Protein AF-A0A8J9X251-F1 (afdb_monomer)

pLDDT: mean 71.13, std 15.47, range [40.25, 90.31]

Secondary structure (DSSP, 8-state):
-----SHHHHHHHHHHHHHHHHHHHHHHHHHHHHT---HHHHHHHHHHHHHS---GGGTTS------HHHHHT-TT----S-----------GGGSS-TTSSTT-

Organism: Phaeodactylum tricornutum (NCBI:txid2850)

Structure (mmCIF, N/CA/C/O backbone):
data_AF-A0A8J9X251-F1
#
_entry.id   AF-A0A8J9X251-F1
#
loop_
_atom_site.group_PDB
_atom_site.id
_atom_site.type_symbol
_atom_site.label_atom_id
_atom_site.label_alt_id
_atom_site.label_comp_id
_atom_site.label_asym_id
_atom_site.label_entity_id
_atom_site.label_seq_id
_atom_site.pdbx_PDB_ins_code
_atom_site.Cartn_x
_atom_site.Cartn_y
_atom_site.Cartn_z
_atom_site.occupancy
_atom_site.B_iso_or_equiv
_atom_site.auth_seq_id
_atom_site.auth_comp_id
_atom_site.auth_asym_id
_atom_site.auth_atom_id
_atom_site.pdbx_PDB_model_num
ATOM 1 N N . GLU A 1 1 ? -0.792 6.743 13.786 1.00 40.25 1 GLU A N 1
ATOM 2 C CA . GLU A 1 1 ? -2.152 6.288 13.420 1.00 40.25 1 GLU A CA 1
ATOM 3 C C . GLU A 1 1 ? -2.881 7.429 12.731 1.00 40.25 1 GLU A C 1
ATOM 5 O O . GLU A 1 1 ? -2.854 8.535 13.258 1.00 40.25 1 GLU A O 1
ATOM 10 N N . LEU A 1 2 ? -3.510 7.200 11.575 1.00 44.44 2 LEU A N 1
ATOM 11 C CA . LEU A 1 2 ? -4.412 8.172 10.943 1.00 44.44 2 LEU A CA 1
ATOM 12 C C . LEU A 1 2 ? -5.696 8.294 11.789 1.00 44.44 2 LEU A C 1
ATOM 14 O O . LEU A 1 2 ? -6.750 7.768 11.447 1.00 44.44 2 LEU A O 1
ATOM 18 N N . ASN A 1 3 ? -5.591 8.965 12.938 1.00 50.84 3 ASN A N 1
ATOM 19 C CA . ASN A 1 3 ? -6.712 9.416 13.769 1.00 50.84 3 ASN A CA 1
ATOM 20 C C . ASN A 1 3 ? -7.218 10.774 13.255 1.00 50.84 3 ASN A C 1
ATOM 22 O O . ASN A 1 3 ? -7.409 11.713 14.021 1.00 50.84 3 ASN A O 1
ATOM 26 N N . ALA A 1 4 ? -7.391 10.909 11.938 1.00 56.34 4 ALA A N 1
ATOM 27 C CA . ALA A 1 4 ? -7.999 12.102 11.374 1.00 56.34 4 ALA A CA 1
ATOM 28 C C . ALA A 1 4 ? -9.508 12.050 11.649 1.00 56.34 4 ALA A C 1
ATOM 30 O O . ALA A 1 4 ? -10.252 11.352 10.966 1.00 56.34 4 ALA A O 1
ATOM 31 N N . THR A 1 5 ? -9.962 12.795 12.656 1.00 63.66 5 THR A N 1
ATOM 32 C CA . THR A 1 5 ? -11.383 12.954 13.017 1.00 63.66 5 THR A CA 1
ATOM 33 C C . THR A 1 5 ? -12.188 13.660 11.917 1.00 63.66 5 THR A C 1
ATOM 35 O O . THR A 1 5 ? -13.415 13.649 11.932 1.00 63.66 5 THR A O 1
ATOM 38 N N . ASN A 1 6 ? -11.504 14.278 10.947 1.00 78.38 6 ASN A N 1
ATOM 39 C CA . ASN A 1 6 ? -12.112 15.024 9.856 1.00 78.38 6 ASN A CA 1
ATOM 40 C C . ASN A 1 6 ? -12.206 14.167 8.573 1.00 78.38 6 ASN A C 1
ATOM 42 O O . ASN A 1 6 ? -11.170 13.786 8.014 1.00 78.38 6 ASN A O 1
ATOM 46 N N . PRO A 1 7 ? -13.419 13.912 8.046 1.00 79.06 7 PRO A N 1
ATOM 47 C CA . PRO A 1 7 ? -13.617 13.080 6.859 1.00 79.06 7 PRO A CA 1
ATOM 48 C C . PRO A 1 7 ? -12.961 13.649 5.592 1.00 79.06 7 PRO A C 1
ATOM 50 O O . PRO A 1 7 ? -12.573 12.877 4.717 1.00 79.06 7 PRO A O 1
ATOM 53 N N . LYS A 1 8 ? -12.778 14.976 5.492 1.00 83.31 8 LYS A N 1
ATOM 54 C CA . LYS A 1 8 ? -12.065 15.598 4.362 1.00 83.31 8 LYS A CA 1
ATOM 55 C C . LYS A 1 8 ? -10.582 15.231 4.375 1.00 83.31 8 LYS A C 1
ATOM 57 O O . LYS A 1 8 ? -10.043 14.832 3.352 1.00 83.31 8 LYS A O 1
ATOM 62 N N . VAL A 1 9 ? -9.955 15.277 5.550 1.00 83.62 9 VAL A N 1
ATOM 63 C CA . VAL A 1 9 ? -8.536 14.924 5.724 1.00 83.62 9 VAL A CA 1
ATOM 64 C C . VAL A 1 9 ? -8.309 13.439 5.446 1.00 83.62 9 VAL A C 1
ATOM 66 O O . VAL A 1 9 ? -7.330 13.078 4.803 1.00 83.62 9 VAL A O 1
ATOM 69 N N . LYS A 1 10 ? -9.240 12.572 5.866 1.00 82.94 10 LYS A N 1
ATOM 70 C CA . LYS A 1 10 ? -9.179 11.136 5.556 1.00 82.94 10 LYS A CA 1
ATOM 71 C C . LYS A 1 10 ? -9.236 10.877 4.045 1.00 82.94 10 LYS A C 1
ATOM 73 O O . LYS A 1 10 ? -8.482 10.046 3.550 1.00 82.94 10 LYS A O 1
ATOM 78 N N . ARG A 1 11 ? -10.096 11.597 3.318 1.00 85.06 11 ARG A N 1
ATOM 79 C CA . ARG A 1 11 ? -10.203 11.489 1.856 1.00 85.06 11 ARG A CA 1
ATOM 80 C C . ARG A 1 11 ? -8.923 11.942 1.154 1.00 85.06 11 ARG A C 1
ATOM 82 O O . ARG A 1 11 ? -8.435 11.220 0.297 1.00 85.06 11 ARG A O 1
ATOM 89 N N . GLU A 1 12 ? -8.370 13.087 1.545 1.00 86.38 12 GLU A N 1
ATOM 90 C CA . GLU A 1 12 ? -7.111 13.588 0.974 1.00 86.38 12 GLU A CA 1
ATOM 91 C C . GLU A 1 12 ? -5.937 12.645 1.259 1.00 86.38 12 GLU A C 1
ATOM 93 O O . GLU A 1 12 ? -5.142 12.358 0.370 1.00 86.38 12 GLU A O 1
ATOM 98 N N . ALA A 1 13 ? -5.861 12.082 2.469 1.00 87.44 13 ALA A N 1
ATOM 99 C CA . ALA A 1 13 ? -4.830 11.105 2.811 1.00 87.44 13 ALA A CA 1
ATOM 100 C C . ALA A 1 13 ? -4.929 9.823 1.965 1.00 87.44 13 ALA A C 1
ATOM 102 O O . ALA A 1 13 ? -3.903 9.286 1.553 1.00 87.44 13 ALA A O 1
ATOM 103 N N . LEU A 1 14 ? -6.148 9.344 1.685 1.00 87.31 14 LEU A N 1
ATOM 104 C CA . LEU A 1 14 ? -6.368 8.203 0.791 1.00 87.31 14 LEU A CA 1
ATOM 105 C C . LEU A 1 14 ? -6.013 8.549 -0.662 1.00 87.31 14 LEU A C 1
ATOM 107 O O . LEU A 1 14 ? -5.327 7.767 -1.306 1.00 87.31 14 LEU A O 1
ATOM 111 N N . SER A 1 15 ? -6.397 9.733 -1.146 1.00 88.19 15 SER A N 1
ATOM 112 C CA . SER A 1 15 ? -6.027 10.222 -2.484 1.00 88.19 15 SER A CA 1
ATOM 113 C C . SER A 1 15 ? -4.506 10.281 -2.662 1.00 88.19 15 SER A C 1
ATOM 115 O O . SER A 1 15 ? -3.961 9.758 -3.632 1.00 88.19 15 SER A O 1
ATOM 117 N N . LEU A 1 16 ? -3.798 10.829 -1.669 1.00 89.44 16 LEU A N 1
ATOM 118 C CA . LEU A 1 16 ? -2.339 10.871 -1.658 1.00 89.44 16 LEU A CA 1
ATOM 119 C C . LEU A 1 16 ? -1.726 9.464 -1.646 1.00 89.44 16 LEU A C 1
ATOM 121 O O . LEU A 1 16 ? -0.774 9.208 -2.379 1.00 89.44 16 LEU A O 1
ATOM 125 N N . ALA A 1 17 ? -2.268 8.543 -0.845 1.00 88.44 17 ALA A N 1
ATOM 126 C CA . ALA A 1 17 ? -1.811 7.156 -0.831 1.00 88.44 17 ALA A CA 1
ATOM 127 C C . ALA A 1 17 ? -2.011 6.476 -2.197 1.00 88.44 17 ALA A C 1
ATOM 129 O O . ALA A 1 17 ? -1.119 5.761 -2.648 1.00 88.44 17 ALA A O 1
ATOM 130 N N . GLY A 1 18 ? -3.130 6.740 -2.876 1.00 89.19 18 GLY A N 1
ATOM 131 C CA . GLY A 1 18 ? -3.384 6.284 -4.242 1.00 89.19 18 GLY A CA 1
ATOM 132 C C . GLY A 1 18 ? -2.350 6.816 -5.237 1.00 89.19 18 GLY A C 1
ATOM 133 O O . GLY A 1 18 ? -1.750 6.040 -5.972 1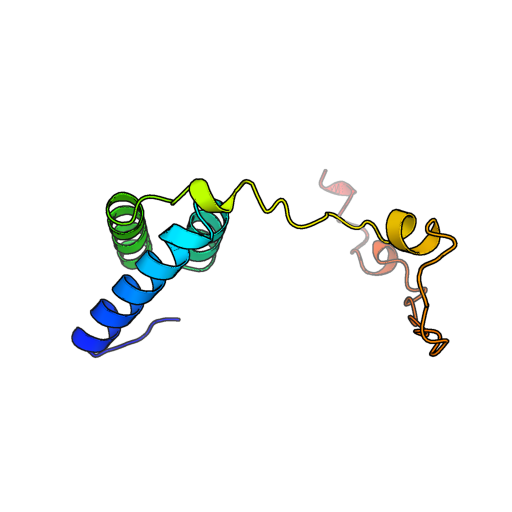.00 89.19 18 GLY A O 1
ATOM 134 N N . LEU A 1 19 ? -2.052 8.118 -5.203 1.00 89.12 19 LEU A N 1
ATOM 135 C CA . LEU A 1 19 ? -1.024 8.732 -6.057 1.00 89.12 19 LEU A CA 1
ATOM 136 C C . LEU A 1 19 ? 0.384 8.175 -5.805 1.00 89.12 19 LEU A C 1
ATOM 138 O O . LEU A 1 19 ? 1.177 8.050 -6.730 1.00 89.12 19 LEU A O 1
ATOM 142 N N . ILE A 1 20 ? 0.713 7.834 -4.560 1.00 88.12 20 ILE A N 1
ATOM 143 C CA . ILE A 1 20 ? 1.994 7.191 -4.244 1.00 88.12 20 ILE A CA 1
ATOM 144 C C . ILE A 1 20 ? 2.002 5.742 -4.753 1.00 88.12 20 ILE A C 1
ATOM 146 O O . ILE A 1 20 ? 3.017 5.275 -5.269 1.00 88.12 20 ILE A O 1
ATOM 150 N N . HIS A 1 21 ? 0.872 5.037 -4.650 1.00 89.38 21 HIS A N 1
ATOM 151 C CA . HIS A 1 21 ? 0.724 3.674 -5.153 1.00 89.38 21 HIS A CA 1
ATOM 152 C C . HIS A 1 21 ? 0.888 3.584 -6.676 1.00 89.38 21 HIS A C 1
ATOM 154 O O . HIS A 1 21 ? 1.508 2.634 -7.145 1.00 89.38 21 HIS A O 1
ATOM 160 N N . THR A 1 22 ? 0.441 4.577 -7.454 1.00 86.81 22 THR A N 1
ATOM 161 C CA . THR A 1 22 ? 0.678 4.563 -8.912 1.00 86.81 22 THR A CA 1
ATOM 162 C C . THR A 1 22 ? 2.165 4.596 -9.270 1.00 86.81 22 THR A C 1
ATOM 164 O O . THR A 1 22 ? 2.546 4.048 -10.296 1.00 86.81 22 THR A O 1
ATOM 167 N N . GLN A 1 23 ? 3.007 5.184 -8.413 1.00 85.25 23 GLN A N 1
ATOM 168 C CA . GLN A 1 23 ? 4.450 5.340 -8.637 1.00 85.25 23 GLN A CA 1
ATOM 169 C C . GLN A 1 23 ? 5.290 4.210 -8.028 1.00 85.25 23 GLN A C 1
ATOM 171 O O . GLN A 1 23 ? 6.273 3.773 -8.618 1.00 85.25 23 GLN A O 1
ATOM 176 N N . LEU A 1 24 ? 4.940 3.754 -6.822 1.00 83.88 24 LEU A N 1
ATOM 177 C CA . LEU A 1 24 ? 5.707 2.752 -6.066 1.00 83.88 24 LEU A CA 1
ATOM 178 C C . LEU A 1 24 ? 5.121 1.337 -6.155 1.00 83.88 24 LEU A C 1
ATOM 180 O O . LEU A 1 24 ? 5.772 0.363 -5.766 1.00 83.88 24 LEU A O 1
ATOM 184 N N . GLY A 1 25 ? 3.884 1.229 -6.630 1.00 86.00 25 GLY A N 1
ATOM 185 C CA . GLY A 1 25 ? 3.228 -0.026 -6.944 1.00 86.00 25 GLY A CA 1
ATOM 186 C C . GLY A 1 25 ? 2.963 -0.938 -5.747 1.00 86.00 25 GLY A C 1
ATOM 187 O O . GLY A 1 25 ? 2.824 -0.477 -4.603 1.00 86.00 25 GLY A O 1
ATOM 188 N N . PRO A 1 26 ? 2.922 -2.262 -5.995 1.00 85.88 26 PRO A N 1
ATOM 189 C CA . PRO A 1 26 ? 2.550 -3.261 -4.994 1.00 85.88 26 PRO A CA 1
ATOM 190 C C . PRO A 1 26 ? 3.417 -3.238 -3.729 1.00 85.88 26 PRO A C 1
ATOM 192 O O . PRO A 1 26 ? 2.924 -3.533 -2.640 1.00 85.88 26 PRO A O 1
ATOM 195 N N . SER A 1 27 ? 4.692 -2.846 -3.844 1.00 85.50 27 SER A N 1
ATOM 196 C CA . SER A 1 27 ? 5.620 -2.745 -2.709 1.00 85.50 27 SER A CA 1
ATOM 197 C C . SER A 1 27 ? 5.146 -1.726 -1.671 1.00 85.50 27 SER A C 1
ATOM 199 O O . SER A 1 27 ? 5.146 -2.004 -0.470 1.00 85.50 27 SER A O 1
ATOM 201 N N . PHE A 1 28 ? 4.690 -0.556 -2.128 1.00 89.25 28 PHE A N 1
ATOM 202 C CA . PHE A 1 28 ? 4.103 0.446 -1.242 1.00 89.25 28 PHE A CA 1
ATOM 203 C C . PHE A 1 28 ? 2.748 -0.007 -0.703 1.00 89.25 28 PHE A C 1
ATOM 205 O O . PHE A 1 28 ? 2.490 0.169 0.487 1.00 89.25 28 PHE A O 1
ATOM 212 N N . GLY A 1 29 ? 1.911 -0.633 -1.537 1.00 87.69 29 GLY A N 1
ATOM 213 C CA . GLY A 1 29 ? 0.619 -1.168 -1.103 1.00 87.69 29 GLY A CA 1
ATOM 214 C C . GLY A 1 29 ? 0.764 -2.142 0.072 1.00 87.69 29 GLY A C 1
ATOM 215 O O . GLY A 1 29 ? 0.128 -1.967 1.115 1.00 87.69 29 GLY A O 1
ATOM 216 N N . ALA A 1 30 ? 1.684 -3.104 -0.041 1.00 87.75 30 ALA A N 1
ATOM 217 C CA . ALA A 1 30 ? 1.993 -4.060 1.021 1.00 87.75 30 ALA A CA 1
ATOM 218 C C . ALA A 1 30 ? 2.502 -3.375 2.304 1.00 87.75 30 ALA A C 1
ATOM 220 O O . ALA A 1 30 ? 2.080 -3.725 3.413 1.00 87.75 30 ALA A O 1
ATOM 221 N N . LEU A 1 31 ? 3.361 -2.358 2.172 1.00 88.69 31 LEU A N 1
ATOM 222 C CA . LEU A 1 31 ? 3.852 -1.581 3.310 1.00 88.69 31 LEU A CA 1
ATOM 223 C C . LEU A 1 31 ? 2.712 -0.816 3.999 1.00 88.69 31 LEU A C 1
ATOM 225 O O . LEU A 1 31 ? 2.516 -0.953 5.204 1.00 88.69 31 LEU A O 1
ATOM 229 N N . ALA A 1 32 ? 1.917 -0.059 3.244 1.00 88.62 32 ALA A N 1
ATOM 230 C CA . ALA A 1 32 ? 0.811 0.737 3.772 1.00 88.62 32 ALA A CA 1
ATOM 231 C C . ALA A 1 32 ? -0.227 -0.130 4.507 1.00 88.62 32 ALA A C 1
ATOM 233 O O . ALA A 1 32 ? -0.713 0.235 5.585 1.00 88.62 32 ALA A O 1
ATOM 234 N N . ILE A 1 33 ? -0.520 -1.313 3.962 1.00 88.50 33 ILE A N 1
ATOM 235 C CA . ILE A 1 33 ? -1.403 -2.303 4.580 1.00 88.50 33 ILE A CA 1
ATOM 236 C C . ILE A 1 33 ? -0.800 -2.855 5.877 1.00 88.50 33 ILE A C 1
ATOM 238 O O . ILE A 1 33 ? -1.489 -2.893 6.897 1.00 88.50 33 ILE A O 1
ATOM 242 N N . SER A 1 34 ? 0.476 -3.252 5.872 1.00 87.88 34 SER A N 1
ATOM 243 C CA . SER A 1 34 ? 1.134 -3.838 7.053 1.00 87.88 34 SER A CA 1
ATOM 244 C C . SER A 1 34 ? 1.302 -2.848 8.213 1.00 87.88 34 SER A C 1
ATOM 246 O O . SER A 1 34 ? 1.226 -3.243 9.375 1.00 87.88 34 SER A O 1
ATOM 248 N N . MET A 1 35 ? 1.453 -1.552 7.924 1.00 86.56 35 MET A N 1
ATOM 249 C CA . MET A 1 35 ? 1.525 -0.503 8.949 1.00 86.56 35 MET A CA 1
ATOM 250 C C . MET A 1 35 ? 0.159 -0.144 9.556 1.00 86.56 35 MET A C 1
ATOM 252 O O . MET A 1 35 ? 0.088 0.560 10.569 1.00 86.56 35 MET A O 1
ATOM 256 N N . THR A 1 36 ? -0.938 -0.624 8.968 1.00 86.62 36 THR A N 1
ATOM 257 C CA . THR A 1 36 ? -2.294 -0.283 9.393 1.00 86.62 36 THR A CA 1
ATOM 258 C C . THR A 1 36 ? -2.882 -1.367 10.295 1.00 86.62 36 THR A C 1
ATOM 260 O O . THR A 1 36 ? -3.192 -2.470 9.861 1.00 86.62 36 THR A O 1
ATOM 263 N N . LYS A 1 37 ? -3.128 -1.025 11.566 1.00 84.50 37 LYS A N 1
ATOM 264 C CA . LYS A 1 37 ? -3.734 -1.943 12.553 1.00 84.50 37 LYS A CA 1
ATOM 265 C C . LYS A 1 37 ? -5.265 -2.041 12.469 1.00 84.50 37 LYS A C 1
ATOM 267 O O . LYS A 1 37 ? -5.853 -2.954 13.037 1.00 84.50 37 LYS A O 1
ATOM 272 N N . LYS A 1 38 ? -5.928 -1.090 11.798 1.00 86.00 38 LYS A N 1
ATOM 273 C CA . LYS A 1 38 ? -7.398 -0.998 11.712 1.00 86.00 38 LYS A CA 1
ATOM 274 C C . LYS A 1 38 ? -7.913 -1.683 10.441 1.00 86.00 38 LYS A C 1
ATOM 276 O O . LYS A 1 38 ? -7.570 -1.259 9.340 1.00 86.00 38 LYS A O 1
ATOM 281 N N . SER A 1 39 ? -8.783 -2.683 10.589 1.00 85.81 39 SER A N 1
ATOM 282 C CA . SER A 1 39 ? -9.345 -3.459 9.468 1.00 85.81 39 SER A CA 1
ATOM 283 C C . SER A 1 39 ? -10.170 -2.617 8.482 1.00 85.81 39 SER A C 1
ATOM 285 O O . SER A 1 39 ? -10.061 -2.808 7.272 1.00 85.81 39 SER A O 1
ATOM 287 N N . ASP A 1 40 ? -10.940 -1.642 8.974 1.00 86.38 40 ASP A N 1
ATOM 288 C CA . ASP A 1 40 ? -11.698 -0.700 8.131 1.00 86.38 40 ASP A CA 1
ATOM 289 C C . ASP A 1 40 ? -10.773 0.110 7.209 1.00 86.38 40 ASP A C 1
ATOM 291 O O . ASP A 1 40 ? -10.990 0.196 6.003 1.00 86.38 40 ASP A O 1
ATOM 295 N N . VAL A 1 41 ? -9.683 0.649 7.763 1.00 85.31 41 VAL A N 1
ATOM 296 C CA . VAL A 1 41 ? -8.714 1.444 6.995 1.00 85.31 41 VAL A CA 1
ATOM 297 C C . VAL A 1 41 ? -7.983 0.569 5.979 1.00 85.31 41 VAL A C 1
ATOM 299 O O . VAL A 1 41 ? -7.783 1.002 4.851 1.00 85.31 41 VAL A O 1
ATOM 302 N N . ARG A 1 42 ? -7.656 -0.677 6.339 1.00 87.94 42 ARG A N 1
ATOM 303 C CA . ARG A 1 42 ? -7.070 -1.654 5.414 1.00 87.94 42 ARG A CA 1
ATOM 304 C C . ARG A 1 42 ? -7.976 -1.910 4.208 1.00 87.94 42 ARG A C 1
ATOM 306 O O . ARG A 1 42 ? -7.518 -1.810 3.081 1.00 87.94 42 ARG A O 1
ATOM 313 N N . THR A 1 43 ? -9.271 -2.108 4.446 1.00 89.38 43 THR A N 1
ATOM 314 C CA . THR A 1 43 ? -10.260 -2.321 3.375 1.00 89.38 43 THR A CA 1
ATOM 315 C C . THR A 1 43 ? -10.391 -1.092 2.467 1.00 89.38 43 THR A C 1
ATOM 317 O O . THR A 1 43 ? -10.590 -1.217 1.262 1.00 89.38 43 THR A O 1
ATOM 320 N N . GLN A 1 44 ? -10.283 0.114 3.033 1.00 88.88 44 GLN A N 1
ATOM 321 C CA . GLN A 1 44 ? -10.300 1.361 2.260 1.00 88.88 44 GLN A CA 1
ATOM 322 C C . GLN A 1 44 ? -9.029 1.545 1.426 1.00 88.88 44 GLN A C 1
ATOM 324 O O . GLN A 1 44 ? -9.120 2.021 0.299 1.00 88.88 44 GLN A O 1
ATOM 329 N N . LEU A 1 45 ? -7.871 1.139 1.950 1.00 89.50 45 LEU A N 1
ATOM 330 C CA . LEU A 1 45 ? -6.609 1.127 1.210 1.00 89.50 45 LEU A CA 1
ATOM 331 C C . LEU A 1 45 ? -6.638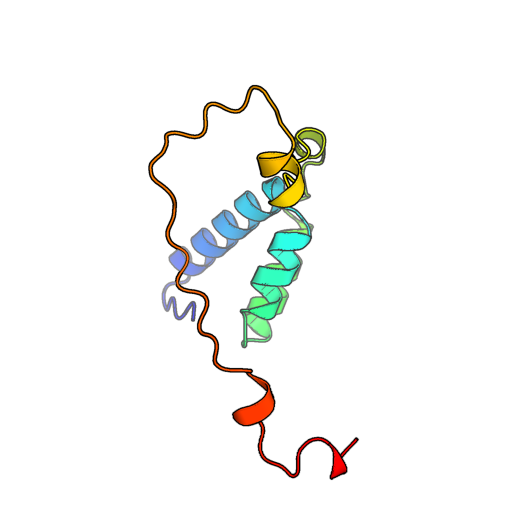 0.106 0.068 1.00 89.50 45 LEU A C 1
ATOM 333 O O . LEU A 1 45 ? -6.294 0.472 -1.046 1.00 89.50 45 LEU A O 1
ATOM 337 N N . ASP A 1 46 ? -7.127 -1.115 0.306 1.00 89.88 46 ASP A N 1
ATOM 338 C CA . ASP A 1 46 ? -7.258 -2.141 -0.740 1.00 89.88 46 ASP A CA 1
ATOM 339 C C . ASP A 1 46 ? -8.136 -1.651 -1.903 1.00 89.88 46 ASP A C 1
ATOM 341 O O . ASP A 1 46 ? -7.770 -1.787 -3.070 1.00 89.88 46 ASP A O 1
ATOM 345 N N . LYS A 1 47 ? -9.272 -1.008 -1.594 1.00 89.88 47 LYS A N 1
ATOM 346 C CA . LYS A 1 47 ? -10.134 -0.382 -2.611 1.00 89.88 47 LYS A CA 1
ATOM 347 C C . LYS A 1 47 ? -9.426 0.753 -3.346 1.00 89.88 47 LYS A C 1
ATOM 349 O O . LYS A 1 47 ? -9.498 0.825 -4.565 1.00 89.88 47 LYS A O 1
ATOM 354 N N . CYS A 1 48 ? -8.726 1.616 -2.612 1.00 89.81 48 CYS A N 1
ATOM 355 C CA . CYS A 1 48 ? -7.984 2.726 -3.196 1.00 89.81 48 CYS A CA 1
ATOM 356 C C . CYS A 1 48 ? -6.888 2.226 -4.151 1.00 89.81 48 CYS A C 1
ATOM 358 O O . CYS A 1 48 ? -6.794 2.689 -5.279 1.00 89.81 48 CYS A O 1
ATOM 360 N N . PHE A 1 49 ? -6.102 1.227 -3.761 1.00 90.31 49 PHE A N 1
ATOM 361 C CA . PHE A 1 49 ? -5.037 0.683 -4.606 1.00 90.31 49 PHE A CA 1
ATOM 362 C C . PHE A 1 49 ? -5.558 -0.064 -5.839 1.00 90.31 49 PHE A C 1
ATOM 364 O O . PHE A 1 49 ? -4.869 -0.104 -6.854 1.00 90.31 49 PHE A O 1
ATOM 371 N N . ALA A 1 50 ? -6.781 -0.601 -5.787 1.00 87.44 50 ALA A N 1
ATOM 372 C CA . ALA A 1 50 ? -7.450 -1.157 -6.962 1.00 87.44 50 ALA A CA 1
ATOM 373 C C . ALA A 1 50 ? -7.888 -0.077 -7.973 1.00 87.44 50 ALA A C 1
ATOM 375 O O . ALA A 1 50 ? -7.900 -0.339 -9.173 1.00 87.44 50 ALA A O 1
ATOM 376 N N . GLU A 1 51 ? -8.234 1.128 -7.506 1.00 87.81 51 GLU A N 1
ATOM 377 C CA . GLU A 1 51 ? -8.591 2.270 -8.364 1.00 87.81 51 GLU A CA 1
ATOM 378 C C . GLU A 1 51 ? -7.352 2.961 -8.957 1.00 87.81 51 GLU A C 1
ATOM 380 O O . GLU A 1 51 ? -7.352 3.373 -10.116 1.00 87.81 51 GLU A O 1
ATOM 385 N N . PHE A 1 52 ? -6.278 3.068 -8.174 1.00 83.88 52 PHE A N 1
ATOM 386 C CA . PHE A 1 52 ? -5.023 3.705 -8.569 1.00 83.88 52 PHE A CA 1
ATOM 387 C C . PHE A 1 52 ? -4.027 2.663 -9.085 1.00 83.88 52 PHE A C 1
ATOM 389 O O . PHE A 1 52 ? -3.109 2.254 -8.373 1.00 83.88 52 PHE A O 1
ATOM 396 N N . VAL A 1 53 ? -4.222 2.231 -10.333 1.00 83.25 53 VAL A N 1
ATOM 397 C CA . VAL A 1 53 ? -3.389 1.208 -10.985 1.00 83.25 53 VAL A CA 1
ATOM 398 C C . VAL A 1 53 ? -1.926 1.654 -11.058 1.00 83.25 53 VAL A C 1
ATOM 400 O O . VAL A 1 53 ? -1.621 2.804 -11.377 1.00 83.25 53 VAL A O 1
ATOM 403 N N . TYR A 1 54 ? -1.025 0.724 -10.745 1.00 82.88 54 TYR A N 1
ATOM 404 C CA . TYR A 1 54 ? 0.416 0.929 -10.830 1.00 82.88 54 TYR A CA 1
ATOM 405 C C . TYR A 1 54 ? 0.855 1.222 -12.270 1.00 82.88 54 TYR A C 1
ATOM 407 O O . TYR A 1 54 ? 0.527 0.464 -13.184 1.00 82.88 54 TYR A O 1
ATOM 415 N N . ASP A 1 55 ? 1.604 2.306 -12.460 1.00 79.06 55 ASP A N 1
ATOM 416 C CA . ASP A 1 55 ? 2.177 2.677 -13.747 1.00 79.06 55 ASP A CA 1
ATOM 417 C C . ASP A 1 55 ? 3.538 1.992 -13.933 1.00 79.06 55 ASP A C 1
ATOM 419 O O . ASP A 1 55 ? 4.558 2.394 -13.368 1.00 79.06 55 ASP A O 1
ATOM 423 N N . THR A 1 56 ? 3.554 0.941 -14.753 1.00 73.75 56 THR A N 1
ATOM 424 C CA . THR A 1 56 ? 4.761 0.160 -15.054 1.00 73.75 56 THR A CA 1
ATOM 425 C C . THR A 1 56 ? 5.734 0.889 -15.983 1.00 73.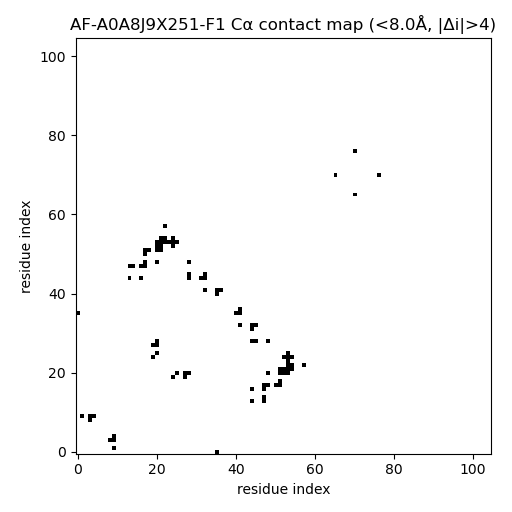75 56 THR A C 1
ATOM 427 O O . THR A 1 56 ? 6.844 0.406 -16.191 1.00 73.75 56 THR A O 1
ATOM 430 N N . SER A 1 57 ? 5.381 2.059 -16.534 1.00 74.56 57 SER A N 1
ATOM 431 C CA . SER A 1 57 ? 6.290 2.830 -17.399 1.00 74.56 57 SER A CA 1
ATOM 432 C C . SER A 1 57 ? 7.544 3.331 -16.668 1.00 74.56 57 SER A C 1
ATOM 434 O O . SER A 1 57 ? 8.564 3.609 -17.298 1.00 74.56 57 SER A O 1
ATOM 436 N N . PHE A 1 58 ? 7.507 3.399 -15.333 1.00 60.97 58 PHE A N 1
ATOM 437 C CA . PHE A 1 58 ? 8.643 3.797 -14.497 1.00 60.97 58 PHE A CA 1
ATOM 438 C C . PHE A 1 58 ? 9.519 2.625 -14.035 1.00 60.97 58 PHE A C 1
ATOM 440 O O . PHE A 1 58 ? 10.617 2.858 -13.523 1.00 60.97 58 PHE A O 1
ATOM 447 N N . GLU A 1 59 ? 9.078 1.379 -14.229 1.00 59.94 59 GLU A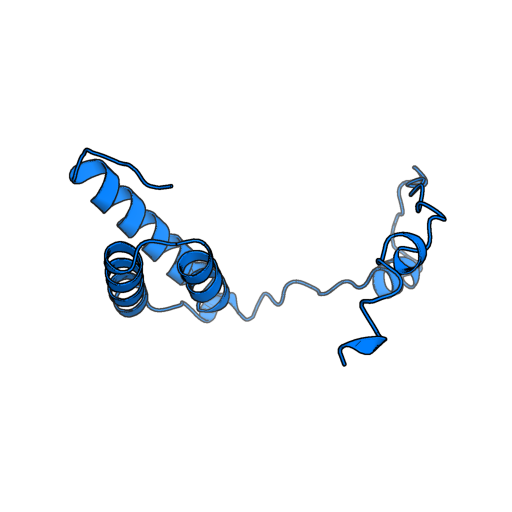 N 1
ATOM 448 C CA . GLU A 1 59 ? 9.779 0.178 -13.753 1.00 59.94 59 GLU A CA 1
ATOM 449 C C . GLU A 1 59 ? 11.134 -0.025 -14.465 1.00 59.94 59 GLU A C 1
ATOM 451 O O . GLU A 1 59 ? 12.080 -0.555 -13.879 1.00 59.94 59 GLU A O 1
ATOM 456 N N . GLU A 1 60 ? 11.281 0.500 -15.690 1.00 54.91 60 GLU A N 1
ATOM 457 C CA . GLU A 1 60 ? 12.527 0.444 -16.472 1.00 54.91 60 GLU A CA 1
ATOM 458 C C . GLU A 1 60 ? 13.662 1.307 -15.906 1.00 54.91 60 GLU A C 1
ATOM 460 O O . GLU A 1 60 ? 14.832 1.057 -16.202 1.00 54.91 60 GLU A O 1
ATOM 465 N N . LYS A 1 61 ? 13.378 2.267 -15.014 1.00 55.91 61 LYS A N 1
ATOM 466 C CA . LYS A 1 61 ? 14.431 2.876 -14.187 1.00 55.91 61 LYS A CA 1
ATOM 467 C C . LYS A 1 61 ? 14.685 1.982 -12.987 1.00 55.91 61 LYS A C 1
ATOM 469 O O . LYS A 1 61 ? 14.475 2.377 -11.841 1.00 55.91 61 LYS A O 1
ATOM 474 N N . GLN A 1 62 ? 15.155 0.771 -13.279 1.00 55.28 62 GLN A N 1
ATOM 475 C CA . GLN A 1 62 ? 15.742 -0.142 -12.315 1.00 55.28 62 GLN A CA 1
ATOM 476 C C . GLN A 1 62 ? 16.677 0.689 -11.437 1.00 55.28 62 GLN A C 1
ATOM 478 O O . GLN A 1 62 ? 17.725 1.147 -11.896 1.00 55.28 62 GLN A O 1
ATOM 483 N N . TRP A 1 63 ? 16.268 0.951 -10.190 1.00 53.22 63 TRP A N 1
ATOM 484 C CA . TRP A 1 63 ? 17.163 1.528 -9.199 1.00 53.22 63 TRP A CA 1
ATOM 485 C C . TRP A 1 63 ? 18.410 0.667 -9.254 1.00 53.22 63 TRP A C 1
ATOM 487 O O . TRP A 1 63 ? 18.312 -0.544 -9.027 1.00 53.22 63 TRP A O 1
ATOM 497 N N . GLN A 1 64 ? 19.544 1.251 -9.655 1.00 56.16 64 GLN A N 1
ATOM 498 C CA . GLN A 1 64 ? 20.792 0.512 -9.684 1.00 56.16 64 GLN A CA 1
ATOM 499 C C . GLN A 1 64 ? 20.966 -0.042 -8.279 1.00 56.16 64 GLN A C 1
ATOM 501 O O . GLN A 1 64 ? 21.193 0.704 -7.329 1.00 56.16 64 GLN A O 1
ATOM 506 N N . LYS A 1 65 ? 20.779 -1.356 -8.141 1.00 57.31 65 LYS A N 1
ATOM 507 C CA . LYS A 1 65 ? 21.040 -2.078 -6.905 1.00 57.31 65 LYS A CA 1
ATOM 508 C C . LYS A 1 65 ? 22.556 -2.117 -6.773 1.00 57.31 65 LYS A C 1
ATOM 510 O O . LYS A 1 65 ? 23.191 -3.124 -7.068 1.00 57.31 65 LYS A O 1
ATOM 515 N N . SER A 1 66 ? 23.150 -0.982 -6.425 1.00 58.66 66 SER A N 1
ATOM 516 C CA . SER A 1 66 ? 24.556 -0.888 -6.097 1.00 58.66 66 SER A CA 1
ATOM 517 C C . SER A 1 66 ? 24.723 -1.547 -4.736 1.00 58.66 66 SER A C 1
ATOM 519 O O . SER A 1 66 ? 24.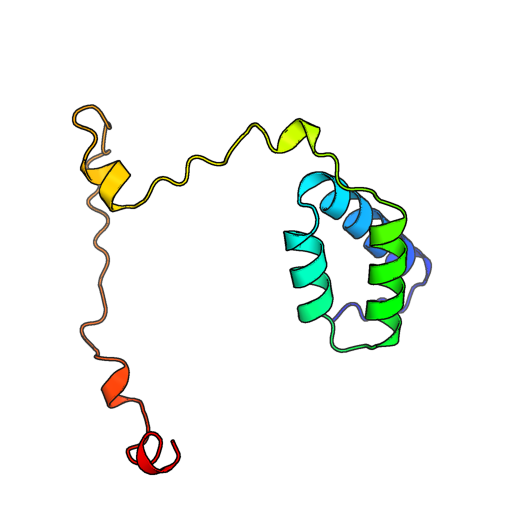391 -1.010 -3.683 1.00 58.66 66 SER A O 1
ATOM 521 N N . SER A 1 67 ? 25.180 -2.793 -4.765 1.00 59.41 67 SER A N 1
ATOM 522 C CA . SER A 1 67 ? 25.692 -3.440 -3.567 1.00 59.41 67 SER A CA 1
ATOM 523 C C . SER A 1 67 ? 26.915 -2.656 -3.081 1.00 59.41 67 SER A C 1
ATOM 525 O O . SER A 1 67 ? 27.672 -2.114 -3.889 1.00 59.41 67 SER A O 1
ATOM 527 N N . PHE A 1 68 ? 27.153 -2.620 -1.767 1.00 58.31 68 PHE A N 1
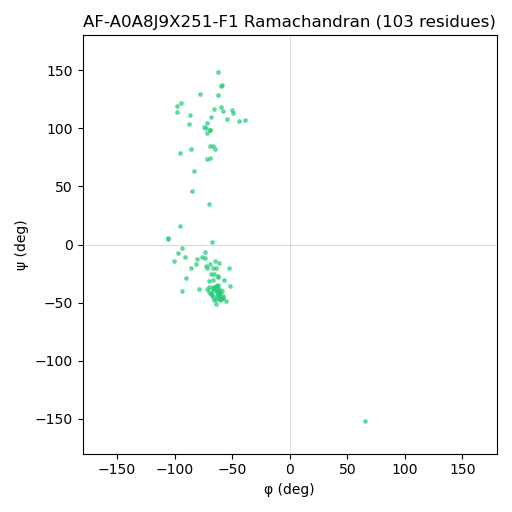ATOM 528 C CA . PHE A 1 68 ? 28.391 -2.058 -1.214 1.00 58.31 68 PHE A CA 1
ATOM 5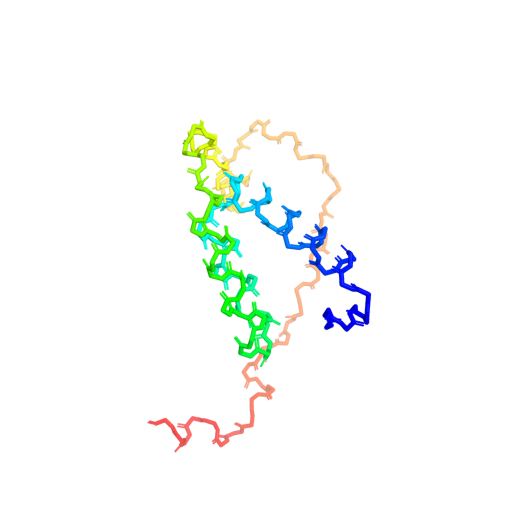29 C C . PHE A 1 68 ? 29.638 -2.670 -1.868 1.00 58.31 68 PHE A C 1
ATOM 531 O O . PHE A 1 68 ? 30.599 -1.958 -2.144 1.00 58.31 68 PHE A O 1
ATOM 538 N N . ALA A 1 69 ? 29.598 -3.964 -2.202 1.00 61.62 69 ALA A N 1
ATOM 539 C CA . ALA A 1 69 ? 30.677 -4.619 -2.934 1.00 61.62 69 ALA A CA 1
ATOM 540 C C . ALA A 1 69 ? 30.826 -4.062 -4.360 1.00 61.62 69 ALA A C 1
ATOM 542 O O . ALA A 1 69 ? 31.945 -3.886 -4.836 1.00 61.62 69 ALA A O 1
ATOM 543 N N . SER A 1 70 ? 29.716 -3.730 -5.023 1.00 57.81 70 SER A N 1
ATOM 544 C CA . SER A 1 70 ? 29.716 -3.120 -6.358 1.00 57.81 70 SER A CA 1
ATOM 545 C C . SER A 1 70 ? 30.299 -1.704 -6.348 1.00 57.81 70 SER A C 1
ATOM 547 O O . SER A 1 70 ? 31.016 -1.346 -7.272 1.00 57.81 70 SER A O 1
ATOM 549 N N . ILE A 1 71 ? 30.052 -0.921 -5.291 1.00 59.62 71 ILE A N 1
ATOM 550 C CA . ILE A 1 71 ? 30.614 0.432 -5.126 1.00 59.62 71 ILE A CA 1
ATOM 551 C C . ILE A 1 71 ? 32.132 0.369 -4.897 1.00 59.62 71 ILE A C 1
ATOM 553 O O . ILE A 1 71 ? 32.875 1.151 -5.481 1.00 59.62 71 ILE A O 1
ATOM 557 N N . LEU A 1 72 ? 32.597 -0.586 -4.085 1.00 58.97 72 LEU A N 1
ATOM 558 C CA . LEU A 1 72 ? 34.021 -0.780 -3.778 1.00 58.97 72 LEU A CA 1
ATOM 559 C C . LEU A 1 72 ? 34.831 -1.371 -4.943 1.00 58.97 72 LEU A C 1
ATOM 561 O O . LEU A 1 72 ? 36.054 -1.274 -4.942 1.00 58.97 72 LEU A O 1
ATOM 565 N N . SER A 1 73 ? 34.161 -1.989 -5.920 1.00 57.75 73 SER A N 1
ATOM 566 C CA . SER A 1 73 ? 34.803 -2.647 -7.067 1.00 57.75 73 SER A CA 1
ATOM 567 C C . SER A 1 73 ? 34.942 -1.742 -8.297 1.00 57.75 73 SER A C 1
ATOM 569 O O . SER A 1 73 ? 35.508 -2.177 -9.297 1.00 57.75 73 SER A O 1
ATOM 571 N N . CYS A 1 74 ? 34.433 -0.504 -8.254 1.00 53.12 74 CYS A N 1
ATOM 572 C CA . CYS A 1 74 ? 34.549 0.454 -9.353 1.00 53.12 74 CYS A CA 1
ATOM 573 C C . CYS A 1 74 ? 35.867 1.245 -9.247 1.00 53.12 74 CYS A C 1
ATOM 575 O O . CYS A 1 74 ? 35.990 2.076 -8.347 1.00 53.12 74 CYS A O 1
ATOM 577 N N . PRO A 1 75 ? 36.832 1.051 -10.166 1.00 54.91 75 PRO A N 1
ATOM 578 C CA . PRO A 1 75 ? 38.130 1.729 -10.107 1.00 54.91 75 PRO A CA 1
ATOM 579 C C . PRO A 1 75 ? 38.054 3.252 -10.330 1.00 54.91 75 PRO A C 1
ATOM 581 O O . PRO A 1 75 ? 38.949 3.960 -9.882 1.00 54.91 75 PRO A O 1
ATOM 584 N N . ASP A 1 76 ? 36.976 3.753 -10.947 1.00 54.28 76 ASP A N 1
ATOM 585 C CA . ASP A 1 76 ? 36.765 5.181 -11.257 1.00 54.28 76 ASP A CA 1
ATOM 586 C C . ASP A 1 76 ? 35.735 5.880 -10.352 1.00 54.28 76 ASP A C 1
ATOM 588 O O . ASP A 1 76 ? 35.382 7.042 -10.573 1.00 54.28 76 ASP A O 1
ATOM 592 N N . ALA A 1 77 ? 35.222 5.208 -9.315 1.00 53.34 77 ALA A N 1
ATOM 593 C CA . ALA A 1 77 ? 34.376 5.889 -8.346 1.00 53.34 77 ALA A CA 1
ATOM 594 C C . ALA A 1 77 ? 35.248 6.876 -7.558 1.00 53.34 77 ALA A C 1
ATOM 596 O O . ALA A 1 77 ? 36.092 6.471 -6.758 1.00 53.34 77 ALA A O 1
ATOM 597 N N . ILE A 1 78 ? 35.048 8.178 -7.783 1.00 54.16 78 ILE A N 1
ATOM 598 C CA . ILE A 1 78 ? 35.609 9.248 -6.954 1.00 54.16 78 ILE A CA 1
ATOM 599 C C . ILE A 1 78 ? 34.972 9.109 -5.567 1.00 54.16 78 ILE A C 1
ATOM 601 O O . ILE A 1 78 ? 33.967 9.736 -5.241 1.00 54.16 78 ILE A O 1
ATOM 605 N N . VAL A 1 79 ? 35.533 8.213 -4.758 1.00 52.97 79 VAL A N 1
ATOM 606 C CA . VAL A 1 79 ? 35.263 8.121 -3.333 1.00 52.97 79 VAL A CA 1
ATOM 607 C C . VAL A 1 79 ? 35.896 9.368 -2.741 1.00 52.97 79 VAL A C 1
ATOM 609 O O . VAL A 1 79 ? 37.113 9.427 -2.550 1.00 52.97 79 VAL A O 1
ATOM 612 N N . ASP A 1 80 ? 35.077 10.395 -2.510 1.00 47.47 80 ASP A N 1
ATOM 613 C CA . ASP A 1 80 ? 35.458 11.513 -1.658 1.00 47.47 80 ASP A CA 1
ATOM 614 C C . ASP A 1 80 ? 36.003 10.898 -0.362 1.00 47.47 80 ASP A C 1
ATOM 616 O O . ASP A 1 80 ? 35.302 10.162 0.337 1.00 47.47 80 ASP A O 1
ATOM 620 N N . LYS A 1 81 ? 37.306 11.082 -0.114 1.00 52.22 81 LYS A N 1
ATOM 621 C CA . LYS A 1 81 ? 38.111 10.369 0.897 1.00 52.22 81 LYS A CA 1
ATOM 622 C C . LYS A 1 81 ? 37.746 10.770 2.332 1.00 52.22 81 LYS A C 1
ATOM 624 O O . LYS A 1 81 ? 38.599 10.805 3.215 1.00 52.22 81 LYS A O 1
ATOM 629 N N . LYS A 1 82 ? 36.480 11.050 2.619 1.00 52.78 82 LYS A N 1
ATOM 630 C CA . LYS A 1 82 ? 35.949 11.016 3.977 1.00 52.78 82 LYS A CA 1
ATOM 631 C C . LYS A 1 82 ?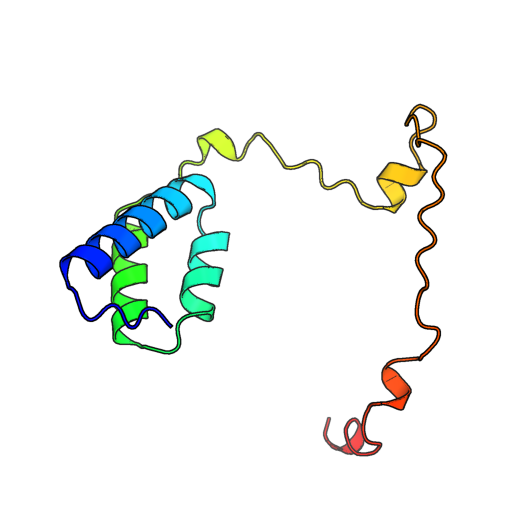 35.547 9.581 4.254 1.00 52.78 82 LYS A C 1
ATOM 633 O O . LYS A 1 82 ? 34.395 9.200 4.089 1.00 52.78 82 LYS A O 1
ATOM 638 N N . SER A 1 83 ? 36.556 8.793 4.627 1.00 50.66 83 SER A N 1
ATOM 639 C CA . SER A 1 83 ? 36.406 7.457 5.197 1.00 50.66 83 SER A CA 1
ATOM 640 C C . SER A 1 83 ? 35.214 7.459 6.152 1.00 50.66 83 SER A C 1
ATOM 642 O O . SER A 1 83 ? 35.257 8.087 7.213 1.00 50.66 83 SER A O 1
ATOM 644 N N . LEU A 1 84 ? 34.113 6.835 5.732 1.00 51.00 84 LEU A N 1
ATOM 645 C CA . LEU A 1 84 ? 32.948 6.663 6.578 1.00 51.00 84 LEU A CA 1
ATOM 646 C C . LEU A 1 84 ? 33.360 5.620 7.616 1.00 51.00 84 LEU A C 1
ATOM 648 O O . LEU A 1 84 ? 33.360 4.421 7.343 1.00 51.00 84 LEU A O 1
ATOM 652 N N . VAL A 1 85 ? 33.803 6.087 8.785 1.00 56.22 85 VAL A N 1
ATOM 653 C CA . VAL A 1 85 ? 34.138 5.222 9.916 1.00 56.22 85 VAL A CA 1
ATOM 654 C C . VAL A 1 85 ? 32.829 4.643 10.438 1.00 56.22 85 VAL A C 1
ATOM 656 O O . VAL A 1 85 ? 32.190 5.184 11.338 1.00 56.22 85 VAL A O 1
ATOM 659 N N . LEU A 1 86 ? 32.390 3.551 9.818 1.00 56.84 86 LEU A N 1
ATOM 660 C CA . LEU A 1 86 ? 31.327 2.722 10.348 1.00 56.84 86 LEU A CA 1
ATOM 661 C C . LEU A 1 86 ? 31.891 2.029 11.588 1.00 56.84 86 LEU A C 1
ATOM 663 O O . LEU A 1 86 ? 32.612 1.036 11.492 1.00 56.84 86 LEU A O 1
ATOM 667 N N . ASN A 1 87 ? 31.578 2.578 12.761 1.00 53.00 87 ASN A N 1
ATOM 668 C CA . ASN A 1 87 ? 31.733 1.872 14.025 1.00 53.00 87 ASN A CA 1
ATOM 669 C C . ASN A 1 87 ? 30.734 0.715 14.028 1.00 53.00 87 ASN A C 1
ATOM 671 O O . ASN A 1 87 ? 29.612 0.851 14.510 1.00 53.00 87 ASN A O 1
ATOM 675 N N . VAL A 1 88 ? 31.128 -0.412 13.436 1.00 59.34 88 VAL A N 1
ATOM 676 C CA . VAL A 1 88 ? 30.396 -1.667 13.570 1.00 59.34 88 VAL A CA 1
ATOM 677 C C . VAL A 1 88 ? 30.504 -2.071 15.039 1.00 59.34 88 VAL A C 1
ATOM 679 O O . VAL A 1 88 ? 31.621 -2.301 15.518 1.00 59.34 88 VAL A O 1
ATOM 682 N N . PRO A 1 89 ? 29.391 -2.136 15.786 1.00 52.38 89 PRO A N 1
ATOM 683 C CA . PRO A 1 89 ? 29.424 -2.674 17.131 1.00 52.38 89 PRO A CA 1
ATOM 684 C C . PRO A 1 89 ? 29.920 -4.119 17.034 1.00 52.38 89 PRO A C 1
ATOM 686 O O . PRO A 1 89 ? 29.291 -4.951 16.388 1.00 52.38 89 PRO A O 1
ATOM 689 N N . LYS A 1 90 ? 31.058 -4.428 17.665 1.00 61.47 90 LYS A N 1
ATOM 690 C CA . LYS A 1 90 ? 31.581 -5.804 17.776 1.00 61.47 90 LYS A CA 1
ATOM 691 C C . LYS A 1 90 ? 30.706 -6.701 18.663 1.00 61.47 90 LYS A C 1
ATOM 693 O O . LYS A 1 90 ? 31.075 -7.839 18.930 1.00 61.47 90 LYS A O 1
ATOM 698 N N . THR A 1 91 ? 29.599 -6.176 19.182 1.00 56.50 91 THR A N 1
ATOM 699 C CA . THR A 1 91 ? 28.638 -6.923 19.981 1.00 56.50 91 THR A CA 1
ATOM 700 C C . THR A 1 91 ? 27.884 -7.877 19.080 1.0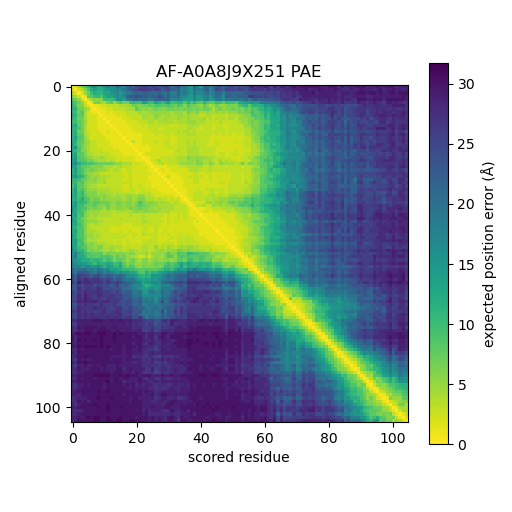0 56.50 91 THR A C 1
ATOM 702 O O . THR A 1 91 ? 27.010 -7.481 18.310 1.00 56.50 91 THR A O 1
ATOM 705 N N . ASP A 1 92 ? 28.266 -9.136 19.203 1.00 56.47 92 ASP A N 1
ATOM 706 C CA . ASP A 1 92 ? 27.570 -10.261 18.629 1.00 56.47 92 ASP A CA 1
ATOM 707 C C . ASP A 1 92 ? 26.122 -10.286 19.145 1.00 56.47 92 ASP A C 1
ATOM 709 O O . ASP A 1 92 ? 25.883 -10.441 20.347 1.00 56.47 92 ASP A O 1
ATOM 713 N N . LEU A 1 93 ? 25.144 -10.087 18.253 1.00 56.34 93 LEU A N 1
ATOM 714 C CA . LEU A 1 93 ? 23.715 -10.030 18.604 1.00 56.34 93 LEU A CA 1
ATOM 715 C C . LEU A 1 93 ? 23.213 -11.348 19.217 1.00 56.34 93 LEU A C 1
ATOM 717 O O . LEU A 1 93 ? 22.169 -11.363 19.864 1.00 56.34 93 LEU A O 1
ATOM 721 N N . PHE A 1 94 ? 23.979 -12.432 19.068 1.00 58.44 94 PHE A N 1
ATOM 722 C CA . PHE A 1 94 ? 23.700 -13.729 19.676 1.00 58.44 94 PHE A CA 1
ATOM 723 C C . PHE A 1 94 ? 23.928 -13.760 21.192 1.00 58.44 94 PHE A C 1
ATOM 725 O O . PHE A 1 94 ? 23.335 -14.590 21.867 1.00 58.44 94 PHE A O 1
ATOM 732 N N . THR A 1 95 ? 24.708 -12.829 21.751 1.00 58.62 95 THR A N 1
ATOM 733 C CA . THR A 1 95 ? 24.909 -12.724 23.213 1.00 58.62 95 THR A CA 1
ATOM 734 C C . THR A 1 95 ? 23.766 -12.013 23.941 1.00 58.62 95 THR A C 1
ATOM 736 O O . THR A 1 95 ? 23.692 -12.053 25.165 1.00 58.62 95 THR A O 1
ATOM 739 N N . VAL A 1 96 ? 22.871 -11.354 23.196 1.00 59.25 96 VAL A N 1
ATOM 740 C CA . VAL A 1 96 ? 21.689 -10.652 23.732 1.00 59.25 96 VAL A CA 1
ATOM 741 C C . VAL A 1 96 ? 20.433 -11.527 23.631 1.00 59.25 96 VAL A C 1
ATOM 743 O O . VAL A 1 96 ? 19.372 -11.168 24.143 1.00 59.25 96 VAL A O 1
ATOM 746 N N . LEU A 1 97 ? 20.533 -12.685 22.975 1.00 60.44 97 LEU A N 1
ATOM 747 C CA . LEU A 1 97 ? 19.439 -13.639 22.919 1.00 60.44 97 LEU A CA 1
ATOM 748 C C . LEU A 1 97 ? 19.382 -14.395 24.253 1.00 60.44 97 LEU A C 1
ATOM 750 O O . LEU A 1 97 ? 20.408 -14.901 24.701 1.00 60.44 97 LEU A O 1
ATOM 754 N N . PRO A 1 98 ? 18.210 -14.476 24.906 1.00 68.56 98 PRO A N 1
ATOM 755 C CA . PRO A 1 98 ? 18.061 -15.317 26.083 1.00 68.56 98 PRO A CA 1
ATOM 756 C C . PRO A 1 98 ? 18.385 -16.770 25.716 1.00 68.56 98 PRO A C 1
ATOM 758 O O . PRO A 1 98 ? 17.929 -17.254 24.678 1.00 68.56 98 PRO A O 1
ATOM 761 N N . ASP A 1 99 ? 19.133 -17.459 26.583 1.00 67.50 99 ASP A N 1
ATOM 762 C CA . ASP A 1 99 ? 19.646 -18.828 26.367 1.00 67.50 99 ASP A CA 1
ATOM 763 C C . ASP A 1 99 ? 18.554 -19.849 25.984 1.00 67.50 99 ASP A C 1
ATOM 765 O O . ASP A 1 99 ? 18.824 -20.890 25.391 1.00 67.50 99 ASP A O 1
ATOM 769 N N . ASP A 1 100 ? 17.297 -19.526 26.282 1.00 64.94 100 ASP A N 1
ATOM 770 C CA . ASP A 1 100 ? 16.129 -20.390 26.132 1.00 64.94 100 ASP A CA 1
ATOM 771 C C . ASP A 1 100 ? 15.366 -20.194 24.800 1.00 64.94 100 ASP A C 1
ATOM 773 O O . ASP A 1 100 ? 14.198 -20.565 24.668 1.00 64.94 100 ASP A O 1
ATOM 777 N N . LEU A 1 101 ? 15.990 -19.538 23.813 1.00 60.00 101 LEU A N 1
ATOM 778 C CA . LEU A 1 101 ? 15.368 -19.248 22.514 1.00 60.00 101 LEU A CA 1
ATOM 779 C C . LEU A 1 101 ? 15.603 -20.362 21.479 1.00 60.00 101 LEU A C 1
ATOM 781 O O . LEU A 1 101 ? 14.745 -20.593 20.630 1.00 60.00 101 LEU A O 1
ATOM 785 N N . LEU A 1 102 ? 16.720 -21.092 21.578 1.00 60.28 102 LEU A N 1
ATOM 786 C CA . LEU A 1 102 ? 17.026 -22.246 20.717 1.00 60.28 102 LEU A CA 1
ATOM 787 C C . LEU A 1 102 ? 16.428 -23.561 21.232 1.00 60.28 102 LEU A C 1
ATOM 789 O O . LEU A 1 102 ? 16.251 -24.488 20.454 1.00 60.28 102 LEU A O 1
ATOM 793 N N . SER A 1 103 ? 16.089 -23.643 22.520 1.00 62.22 103 SER A N 1
ATOM 794 C CA . SER A 1 103 ? 15.425 -24.806 23.129 1.00 62.22 103 SER A CA 1
ATOM 795 C C . SER A 1 103 ? 13.942 -24.927 22.746 1.00 62.22 103 SER A C 1
ATOM 797 O O . SER A 1 103 ? 13.318 -25.952 23.017 1.00 62.22 103 SER A O 1
ATOM 799 N N . LYS A 1 104 ? 13.367 -23.879 22.135 1.00 55.72 104 LYS A N 1
ATOM 800 C CA . LYS A 1 104 ? 11.958 -23.797 21.708 1.00 55.72 104 LYS A CA 1
ATOM 801 C C . LYS A 1 104 ? 11.753 -23.919 20.192 1.00 55.72 104 LYS A C 1
ATOM 803 O O . LYS A 1 104 ? 10.621 -23.744 19.737 1.00 55.72 104 LYS A O 1
ATOM 808 N N . LEU A 1 105 ? 12.820 -24.186 19.438 1.00 49.25 105 LEU A N 1
ATOM 809 C CA . LEU A 1 105 ? 12.789 -24.554 18.017 1.00 49.25 105 LEU A CA 1
ATOM 810 C C . LEU A 1 105 ? 12.890 -26.074 17.876 1.00 49.25 105 LEU A C 1
ATOM 812 O O . LEU A 1 105 ? 12.178 -26.607 16.998 1.00 49.25 105 LEU A O 1
#

Foldseek 3Di:
DPPPPDPVVVVVVLVVLLVVCQAPPPVSLVVVLVVDPDPVVNVSSVVSSVVSDHDCVCVVVPPPPCDPVNLVPDPPPPPVPPPPPPPDPPDDVVVVDDPCPVVVD

Radius of gyration: 21.65 Å; Cα contacts (8 Å, |Δi|>4): 48; chains: 1; bounding box: 52×40×44 Å

Nearest PDB structures (foldseek):
  6sv1-assembly1_F  TM=4.744E-01  e=5.820E+00  Rhodospirillum rubrum
  5l8g-assembly2_N  TM=4.821E-01  e=6.191E+00  Rhodospirillum rubrum
  5l8b-assembly1_J  TM=4.785E-01  e=7.450E+00  Rhodospirillum rubrum

Solvent-accessible surface area (backbone atoms only — not comparable to full-atom values): 6708 Å² total; per-residue (Å²): 127,94,78,59,88,44,71,68,58,48,50,51,53,48,51,51,49,21,59,48,23,23,73,56,23,70,66,46,49,54,49,59,46,72,74,45,89,49,69,70,60,37,55,52,48,55,52,38,48,69,71,29,58,57,50,68,86,60,60,79,66,60,72,79,81,70,43,75,69,56,59,74,67,42,92,81,60,85,69,72,85,70,76,78,81,74,82,70,75,86,70,61,72,74,76,75,50,64,88,72,61,73,81,76,112

Mean predicted aligned error: 17.32 Å

Sequence (105 aa):
ELNATNPKVKREALSLAGLIHTQLGPSFGALAISMTKKSDVRTQLDKCFAEFVYDTSFEEKQWQKSSFASILSCPDAIVDKKSLVLNVPKTDLFTVLPDDLLSKL